Protein AF-A0AAU6QXZ0-F1 (afdb_monomer_lite)

Radius of gyration: 16.15 Å; chains: 1; bounding box: 48×29×42 Å

Structure (mmCIF, N/CA/C/O backbone):
data_AF-A0AAU6QXZ0-F1
#
_entry.id   AF-A0AAU6QXZ0-F1
#
loop_
_atom_site.group_PDB
_atom_site.id
_atom_site.type_symbol
_atom_site.label_atom_id
_atom_site.label_alt_id
_atom_site.label_comp_id
_atom_site.label_asym_id
_atom_site.label_entity_id
_atom_site.label_seq_id
_atom_site.pdbx_PDB_ins_code
_atom_site.Cartn_x
_atom_site.Cartn_y
_atom_site.Cartn_z
_atom_site.occupancy
_atom_site.B_iso_or_equiv
_atom_site.auth_seq_id
_atom_site.auth_comp_id
_atom_site.auth_asym_id
_atom_site.auth_atom_id
_atom_site.pdbx_PDB_model_num
ATOM 1 N N . MET A 1 1 ? 27.645 1.829 -26.897 1.00 49.38 1 MET A N 1
ATOM 2 C CA . MET A 1 1 ? 26.634 1.136 -26.072 1.00 49.38 1 MET A CA 1
ATOM 3 C C . MET A 1 1 ? 27.415 0.275 -25.108 1.00 49.38 1 MET A C 1
ATOM 5 O O . MET A 1 1 ? 28.251 -0.473 -25.586 1.00 49.38 1 MET A O 1
ATOM 9 N N . GLY A 1 2 ? 27.280 0.503 -23.803 1.00 69.00 2 GLY A N 1
ATOM 10 C CA . GLY A 1 2 ? 27.981 -0.305 -22.805 1.00 69.00 2 GLY A CA 1
ATOM 11 C C . GLY A 1 2 ? 27.263 -1.635 -22.645 1.00 69.00 2 GLY A C 1
ATOM 12 O O . GLY A 1 2 ? 26.038 -1.636 -22.521 1.00 69.00 2 GLY A O 1
ATOM 13 N N . ASP A 1 3 ? 28.014 -2.730 -22.690 1.00 79.00 3 ASP A N 1
ATOM 14 C CA . ASP A 1 3 ? 27.486 -4.060 -22.406 1.00 79.00 3 ASP A CA 1
ATOM 15 C C . ASP A 1 3 ? 26.894 -4.090 -20.989 1.00 79.00 3 ASP A C 1
ATOM 17 O O . ASP A 1 3 ? 27.431 -3.485 -20.055 1.00 79.00 3 ASP A O 1
ATOM 21 N N . LEU A 1 4 ? 25.749 -4.755 -20.834 1.00 79.81 4 LEU A N 1
ATOM 22 C CA . LEU A 1 4 ? 25.142 -4.974 -19.524 1.00 79.81 4 LEU A CA 1
ATOM 23 C C . LEU A 1 4 ? 26.047 -5.914 -18.715 1.00 79.81 4 LEU A C 1
ATOM 25 O O . LEU A 1 4 ? 26.535 -6.911 -19.234 1.00 79.81 4 LEU A O 1
ATOM 29 N N . LEU A 1 5 ? 26.256 -5.614 -17.430 1.00 88.81 5 LEU A N 1
ATOM 30 C CA . LEU A 1 5 ? 27.135 -6.388 -16.536 1.00 88.81 5 LEU A CA 1
ATOM 31 C C . LEU A 1 5 ? 26.542 -7.740 -16.087 1.00 88.81 5 LEU A C 1
ATOM 33 O O . LEU A 1 5 ? 27.083 -8.377 -15.185 1.00 88.81 5 LEU A O 1
ATOM 37 N N . PHE A 1 6 ? 25.406 -8.154 -16.647 1.00 86.38 6 PHE A N 1
ATOM 38 C CA . PHE A 1 6 ? 24.694 -9.368 -16.261 1.00 86.38 6 PHE A CA 1
ATOM 39 C C . PHE A 1 6 ? 24.026 -10.024 -17.473 1.00 86.38 6 PHE A C 1
ATOM 41 O O . PHE A 1 6 ? 23.474 -9.338 -18.333 1.00 86.38 6 PHE A O 1
ATOM 48 N N . ASP A 1 7 ? 24.017 -11.359 -17.488 1.00 89.62 7 ASP A N 1
ATOM 49 C CA . ASP A 1 7 ? 23.371 -12.164 -18.536 1.00 89.62 7 ASP A CA 1
ATOM 50 C C . ASP A 1 7 ? 21.886 -12.443 -18.240 1.00 89.62 7 ASP A C 1
ATOM 52 O O . ASP A 1 7 ? 21.093 -12.709 -19.145 1.00 89.62 7 ASP A O 1
ATOM 56 N N . HIS A 1 8 ? 21.486 -12.374 -16.963 1.00 89.56 8 HIS A N 1
ATOM 57 C CA . HIS A 1 8 ? 20.144 -12.732 -16.505 1.00 89.56 8 HIS A CA 1
ATOM 58 C C . HIS A 1 8 ? 19.629 -11.787 -15.417 1.00 89.56 8 HIS A C 1
ATOM 60 O O . HIS A 1 8 ? 20.358 -11.417 -14.498 1.00 89.56 8 HIS A O 1
ATOM 66 N N . VAL A 1 9 ? 18.336 -11.460 -15.489 1.00 87.50 9 VAL A N 1
ATOM 67 C CA . VAL A 1 9 ? 17.596 -10.748 -14.440 1.00 87.50 9 VAL A CA 1
ATOM 68 C C . VAL A 1 9 ? 16.477 -11.648 -13.955 1.00 87.50 9 VAL A C 1
ATOM 70 O O . VAL A 1 9 ? 15.640 -12.088 -14.742 1.00 87.50 9 VAL A O 1
ATOM 73 N N . VAL A 1 10 ? 16.449 -11.892 -12.650 1.00 87.69 10 VAL A N 1
ATOM 74 C CA . VAL A 1 10 ? 15.322 -12.543 -11.984 1.00 87.69 10 VAL A CA 1
ATOM 75 C C . VAL A 1 10 ? 14.532 -11.464 -11.260 1.00 87.69 10 VAL A C 1
ATOM 77 O O . VAL A 1 10 ? 15.053 -10.811 -10.358 1.00 87.69 10 VAL A O 1
ATOM 80 N N . VAL A 1 11 ? 13.277 -11.266 -11.662 1.00 82.31 11 VAL A N 1
ATOM 81 C CA . VAL A 1 11 ? 12.363 -10.337 -10.989 1.00 82.31 11 VAL A CA 1
ATOM 82 C C . VAL A 1 11 ? 11.553 -11.121 -9.963 1.00 82.31 11 VAL A C 1
ATOM 84 O O . VAL A 1 11 ? 10.667 -11.895 -10.324 1.00 82.31 11 VAL A O 1
ATOM 87 N N . LEU A 1 12 ? 11.869 -10.929 -8.682 1.00 70.31 12 LEU A N 1
ATOM 88 C CA . LEU A 1 12 ? 11.079 -11.477 -7.583 1.00 70.31 12 LEU A CA 1
ATOM 89 C C . LEU A 1 12 ? 9.937 -10.508 -7.256 1.00 70.31 12 LEU A C 1
ATOM 91 O O . LEU A 1 12 ? 10.161 -9.445 -6.682 1.00 70.31 12 LEU A O 1
ATOM 95 N N . MET A 1 13 ? 8.716 -10.880 -7.629 1.00 67.44 13 MET A N 1
ATOM 96 C CA . MET A 1 13 ? 7.511 -10.113 -7.309 1.00 67.44 13 MET A CA 1
ATOM 97 C C . MET A 1 13 ? 6.989 -10.554 -5.939 1.00 67.44 13 MET A C 1
ATOM 99 O O . MET A 1 13 ? 6.433 -11.643 -5.811 1.00 67.44 13 MET A O 1
ATOM 103 N N . LEU A 1 14 ? 7.206 -9.729 -4.913 1.00 58.72 14 LEU A N 1
ATOM 104 C CA . LEU A 1 14 ? 6.640 -9.944 -3.579 1.00 58.72 14 LEU A CA 1
ATOM 105 C C . LEU A 1 14 ? 5.155 -9.545 -3.546 1.00 58.72 14 LEU A C 1
ATOM 107 O O . LEU A 1 14 ? 4.706 -8.721 -4.344 1.00 58.72 14 LEU A O 1
ATOM 111 N N . GLU A 1 15 ? 4.395 -10.132 -2.620 1.00 63.75 15 GLU A N 1
ATOM 112 C CA . GLU A 1 15 ? 2.977 -9.808 -2.422 1.00 63.75 15 GLU A CA 1
ATOM 113 C C . GLU A 1 15 ? 2.770 -8.425 -1.787 1.00 63.75 15 GLU A C 1
ATOM 115 O O . GLU A 1 15 ? 3.685 -7.870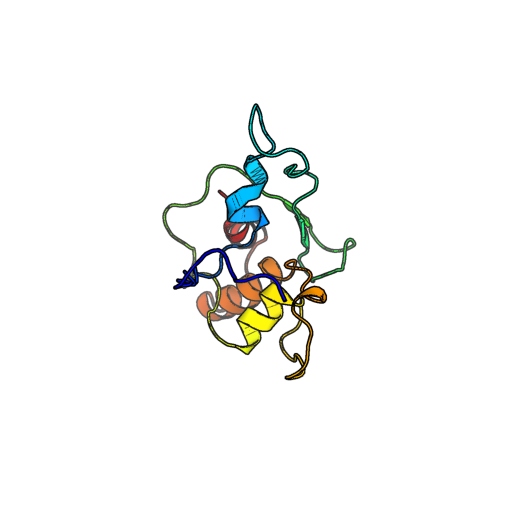 -1.181 1.00 63.75 15 GLU A O 1
ATOM 120 N N . ASN A 1 16 ? 1.542 -7.911 -1.935 1.00 67.81 16 ASN A N 1
ATOM 121 C CA . ASN A 1 16 ? 0.982 -6.581 -1.642 1.00 67.81 16 ASN A CA 1
ATOM 122 C C . ASN A 1 16 ? 1.316 -5.962 -0.265 1.00 67.81 16 ASN A C 1
ATOM 124 O O . ASN A 1 16 ? 0.435 -5.628 0.527 1.00 67.81 16 ASN A O 1
ATOM 128 N N . ARG A 1 17 ? 2.599 -5.768 0.017 1.00 74.38 17 ARG A N 1
ATOM 129 C CA . ARG A 1 17 ? 3.129 -5.025 1.158 1.00 74.38 17 ARG A CA 1
ATOM 130 C C . ARG A 1 17 ? 3.582 -3.667 0.636 1.00 74.38 17 ARG A C 1
ATOM 132 O O . ARG A 1 17 ? 4.279 -3.598 -0.378 1.00 74.38 17 ARG A O 1
ATOM 139 N N . SER A 1 18 ? 3.187 -2.591 1.310 1.00 72.44 18 SER A N 1
ATOM 140 C CA . SER A 1 18 ? 3.680 -1.264 0.947 1.00 72.44 18 SER A CA 1
ATOM 141 C C . SER A 1 18 ? 5.191 -1.178 1.161 1.00 72.44 18 SER A C 1
ATOM 143 O O . SER A 1 18 ? 5.763 -1.889 1.991 1.00 72.44 18 SER A O 1
ATOM 145 N N . PHE A 1 19 ? 5.854 -0.294 0.414 1.00 76.25 19 PHE A N 1
ATOM 146 C CA . PHE A 1 19 ? 7.268 0.000 0.652 1.00 76.25 19 PHE A CA 1
ATOM 147 C C . PHE A 1 19 ? 7.484 0.435 2.111 1.00 76.25 19 PHE A C 1
ATOM 149 O O . PHE A 1 19 ? 8.373 -0.064 2.796 1.00 76.25 19 PHE A O 1
ATOM 156 N N . ASP A 1 20 ? 6.589 1.291 2.598 1.00 67.12 20 ASP A N 1
ATOM 157 C CA . ASP A 1 20 ? 6.489 1.743 3.982 1.00 67.12 20 ASP A CA 1
ATOM 158 C C . ASP A 1 20 ? 6.410 0.574 4.975 1.00 67.12 20 ASP A C 1
ATOM 160 O O . ASP A 1 20 ? 7.126 0.548 5.972 1.00 67.12 20 ASP A O 1
ATOM 164 N N . HIS A 1 21 ? 5.597 -0.440 4.681 1.00 74.00 21 HIS A N 1
ATOM 165 C CA . HIS A 1 21 ? 5.490 -1.642 5.499 1.00 74.00 21 HIS A CA 1
ATOM 166 C C . HIS A 1 21 ? 6.806 -2.427 5.538 1.00 74.00 21 HIS A C 1
ATOM 168 O O . HIS A 1 21 ? 7.221 -2.892 6.594 1.00 74.00 21 HIS A O 1
ATOM 174 N N . LEU A 1 22 ? 7.470 -2.627 4.401 1.00 76.06 22 LEU A N 1
ATOM 175 C CA . LEU A 1 22 ? 8.693 -3.436 4.366 1.00 76.06 22 LEU A CA 1
ATOM 176 C C . LEU A 1 22 ? 9.890 -2.695 4.965 1.00 76.06 22 LEU A C 1
ATOM 178 O O . LEU A 1 22 ? 10.761 -3.309 5.582 1.00 76.06 22 LEU A O 1
ATOM 182 N N . PHE A 1 23 ? 9.941 -1.378 4.771 1.00 73.75 23 PHE A N 1
ATOM 183 C CA . PHE A 1 23 ? 11.168 -0.611 4.937 1.00 73.75 23 PHE A CA 1
ATOM 184 C C . PHE A 1 23 ? 11.022 0.666 5.771 1.00 73.75 23 PHE A C 1
ATOM 186 O O . PHE A 1 23 ? 12.022 1.330 6.030 1.00 73.75 23 PHE A O 1
ATOM 193 N N . GLY A 1 24 ? 9.838 1.000 6.285 1.00 67.56 24 GLY A N 1
ATOM 194 C CA . GLY A 1 24 ? 9.620 2.210 7.094 1.00 67.56 24 GLY A CA 1
ATOM 195 C C . GLY A 1 24 ? 10.388 2.240 8.421 1.00 67.56 24 GLY A C 1
ATOM 196 O O . GLY A 1 24 ? 10.529 3.298 9.032 1.00 67.56 24 GLY A O 1
ATOM 197 N N . TYR A 1 25 ? 10.950 1.105 8.854 1.00 70.25 25 TYR A N 1
ATOM 198 C CA . TYR A 1 25 ? 11.865 1.026 9.998 1.00 70.25 25 TYR A CA 1
ATOM 199 C C . TYR A 1 25 ? 13.353 1.020 9.637 1.00 70.25 25 TYR A C 1
ATOM 201 O O . TYR A 1 25 ? 14.172 1.111 10.555 1.00 70.25 25 TYR A O 1
ATOM 209 N N . LEU A 1 26 ? 13.724 0.948 8.353 1.00 69.50 26 LEU A N 1
ATOM 210 C CA . LEU A 1 26 ? 15.134 0.917 7.956 1.00 69.50 26 LEU A CA 1
ATOM 211 C C . LEU A 1 26 ? 15.874 2.195 8.340 1.00 69.50 26 LEU A C 1
ATOM 213 O O . LEU A 1 26 ? 17.040 2.092 8.668 1.00 69.50 26 LEU A O 1
ATOM 217 N N . GLY A 1 27 ? 15.255 3.374 8.402 1.00 63.34 27 GLY A N 1
ATOM 218 C CA . GLY A 1 27 ? 15.979 4.576 8.841 1.00 63.34 27 GLY A CA 1
ATOM 219 C C . GLY A 1 27 ? 16.138 4.732 10.358 1.00 63.34 27 GLY A C 1
ATOM 220 O O . GLY A 1 27 ? 16.560 5.798 10.804 1.00 63.34 27 GLY A O 1
ATOM 221 N N . LYS A 1 28 ? 15.811 3.722 11.183 1.00 64.50 28 LYS A N 1
ATOM 222 C CA . LYS A 1 28 ? 16.143 3.737 12.621 1.00 64.50 28 LYS A CA 1
ATOM 223 C C . LYS A 1 28 ? 17.504 3.078 12.874 1.00 64.50 28 LYS A C 1
ATOM 225 O O . LYS A 1 28 ? 17.714 1.929 12.501 1.00 64.50 28 LYS A O 1
ATOM 230 N N . GLY A 1 29 ? 18.393 3.761 13.598 1.00 70.00 29 GLY A N 1
ATOM 231 C CA . GLY A 1 29 ? 19.729 3.244 13.922 1.00 70.00 29 GLY A CA 1
ATOM 232 C C . GLY A 1 29 ? 20.700 3.381 12.746 1.00 70.00 29 GLY A C 1
ATOM 233 O O . GLY A 1 29 ? 20.810 4.465 12.185 1.00 70.00 29 GLY A O 1
ATOM 234 N N . GLU A 1 30 ? 21.397 2.300 12.383 1.00 62.84 30 GLU A N 1
ATOM 235 C CA . GLU A 1 30 ? 22.377 2.275 11.276 1.00 62.84 30 GLU A CA 1
ATOM 236 C C . GLU A 1 30 ? 21.779 1.965 9.892 1.00 62.84 30 GLU A C 1
ATOM 238 O O . GLU A 1 30 ? 22.521 1.737 8.939 1.00 62.84 30 GLU A O 1
ATOM 243 N N . GLY A 1 31 ? 20.455 1.880 9.751 1.00 63.66 31 GLY A N 1
ATOM 244 C CA . GLY A 1 31 ? 19.883 1.529 8.453 1.00 63.66 31 GLY A CA 1
ATOM 245 C C . GLY A 1 31 ? 19.779 2.713 7.476 1.00 63.66 31 GLY A C 1
ATOM 246 O O . GLY A 1 31 ? 20.417 3.753 7.636 1.00 63.66 31 GLY A O 1
ATOM 247 N N . VAL A 1 32 ? 19.031 2.526 6.386 1.00 59.28 32 VAL A N 1
ATOM 248 C CA . VAL A 1 32 ? 19.070 3.413 5.210 1.00 59.28 32 VAL A CA 1
ATOM 249 C C . VAL A 1 32 ? 18.474 4.791 5.525 1.00 59.28 32 VAL A C 1
ATOM 251 O O . VAL A 1 32 ? 17.284 4.923 5.815 1.00 59.28 32 VAL A O 1
ATOM 254 N N . GLY A 1 33 ? 19.305 5.834 5.437 1.00 57.06 33 GLY A N 1
ATOM 255 C CA . GLY A 1 33 ? 18.887 7.223 5.627 1.00 57.06 33 GLY A CA 1
ATOM 256 C C . GLY A 1 33 ? 17.823 7.669 4.615 1.00 57.06 33 GLY A C 1
ATOM 257 O O . GLY A 1 33 ? 17.837 7.253 3.460 1.00 57.06 33 GLY A O 1
ATOM 258 N N . GLY A 1 34 ? 16.901 8.530 5.053 1.00 59.94 34 GLY A N 1
ATOM 259 C CA . GLY A 1 34 ? 15.783 9.029 4.236 1.00 59.94 34 GLY A CA 1
ATOM 260 C C . GLY A 1 34 ? 14.466 8.264 4.411 1.00 59.94 34 GLY A C 1
ATOM 261 O O . GLY A 1 34 ? 13.438 8.727 3.931 1.00 59.94 34 GLY A O 1
ATOM 262 N N . LEU A 1 35 ? 14.473 7.146 5.144 1.00 61.59 35 LEU A N 1
ATOM 263 C CA . LEU A 1 35 ? 13.278 6.368 5.478 1.00 61.59 35 LEU A CA 1
ATOM 264 C C . LEU A 1 35 ? 12.903 6.570 6.946 1.00 61.59 35 LEU A C 1
ATOM 266 O O . LEU A 1 35 ? 13.364 5.831 7.810 1.00 61.59 35 LEU A O 1
ATOM 270 N N . SER A 1 36 ? 12.092 7.580 7.253 1.00 64.19 36 SER A N 1
ATOM 271 C CA . SER A 1 36 ? 11.585 7.764 8.616 1.00 64.19 36 SER A CA 1
ATOM 272 C C . SER A 1 36 ? 10.126 7.295 8.732 1.00 64.19 36 SER A C 1
ATOM 274 O O . SER A 1 36 ? 9.357 7.440 7.777 1.00 64.19 36 SER A O 1
ATOM 276 N N . PRO A 1 37 ? 9.696 6.750 9.886 1.00 61.97 37 PRO A N 1
ATOM 277 C CA . PRO A 1 37 ? 8.286 6.440 10.134 1.00 61.97 37 PRO A CA 1
ATOM 278 C C . PRO A 1 37 ? 7.370 7.661 9.986 1.00 61.97 37 PRO A C 1
ATOM 280 O O . PRO A 1 37 ? 6.191 7.521 9.680 1.00 61.97 37 PRO A O 1
ATOM 283 N N . GLU A 1 38 ? 7.908 8.866 10.202 1.00 63.91 38 GLU A N 1
ATOM 284 C CA . GLU A 1 38 ? 7.170 10.116 10.009 1.00 63.91 38 GLU A CA 1
ATOM 285 C C . GLU A 1 38 ? 7.039 10.496 8.521 1.00 63.91 38 GLU A C 1
ATOM 287 O O . GLU A 1 38 ? 6.085 11.174 8.148 1.00 63.91 38 GLU A O 1
ATOM 292 N N . ALA A 1 39 ? 7.967 10.046 7.670 1.00 65.62 39 ALA A N 1
ATOM 293 C CA . ALA A 1 39 ? 7.955 10.263 6.221 1.00 65.62 39 ALA A CA 1
ATOM 294 C C . ALA A 1 39 ? 7.196 9.171 5.439 1.00 65.62 39 ALA A C 1
ATOM 296 O O . ALA A 1 39 ? 6.896 9.363 4.264 1.00 65.62 39 ALA A O 1
ATOM 297 N N . THR A 1 40 ? 6.874 8.044 6.080 1.00 75.69 40 THR A N 1
ATOM 298 C CA . THR A 1 40 ? 6.197 6.882 5.478 1.00 75.69 40 THR A CA 1
ATOM 299 C C . THR A 1 40 ? 4.739 6.841 5.937 1.00 75.69 40 THR A C 1
ATOM 301 O O . THR A 1 40 ? 4.423 6.517 7.085 1.00 75.69 40 THR A O 1
ATOM 304 N N . THR A 1 41 ? 3.835 7.285 5.063 1.00 87.75 41 THR A N 1
ATOM 305 C CA . THR A 1 41 ? 2.419 7.495 5.393 1.00 87.75 41 THR A CA 1
ATOM 306 C C . THR A 1 41 ? 1.531 7.093 4.231 1.00 87.75 41 THR A C 1
ATOM 308 O O . THR A 1 41 ? 1.720 7.547 3.107 1.00 87.75 41 THR A O 1
ATOM 311 N N . ASN A 1 42 ? 0.489 6.322 4.530 1.00 92.25 42 ASN A N 1
ATO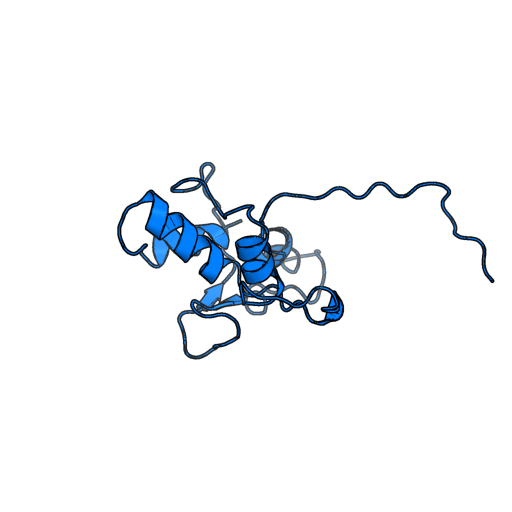M 312 C CA . ASN A 1 42 ? -0.654 6.143 3.642 1.00 92.25 42 ASN A CA 1
ATOM 313 C C . ASN A 1 42 ? -1.872 6.835 4.266 1.00 92.25 42 ASN A C 1
ATOM 315 O O . ASN A 1 42 ? -2.156 6.661 5.450 1.00 92.25 42 ASN A O 1
ATOM 319 N N . TYR A 1 43 ? -2.599 7.626 3.485 1.00 94.69 43 TYR A N 1
ATOM 320 C CA . TYR A 1 43 ? -3.820 8.284 3.950 1.00 94.69 43 TYR A CA 1
ATOM 321 C C . TYR A 1 43 ? -5.048 7.408 3.675 1.00 94.69 43 TYR A C 1
ATOM 323 O O . TYR A 1 43 ? -5.045 6.589 2.756 1.00 94.69 43 TYR A O 1
ATOM 331 N N . LEU A 1 44 ? -6.129 7.598 4.440 1.00 95.50 44 LEU A N 1
ATOM 332 C CA . LEU A 1 44 ? -7.396 6.884 4.229 1.00 95.50 44 LEU A CA 1
ATOM 333 C C . LEU A 1 44 ? -7.910 7.044 2.792 1.00 95.50 44 LEU A C 1
ATOM 335 O O . LEU A 1 44 ? -8.498 6.119 2.232 1.00 95.50 44 LEU A O 1
ATOM 339 N N . GLN A 1 45 ? -7.711 8.230 2.214 1.00 95.31 45 GLN A N 1
ATOM 340 C CA . GLN A 1 45 ? -7.876 8.477 0.787 1.00 95.31 45 GLN A CA 1
ATOM 341 C C . GLN A 1 45 ? -6.507 8.821 0.182 1.00 95.31 45 GLN A C 1
ATOM 343 O O . GLN A 1 45 ? -5.875 9.762 0.675 1.00 95.31 45 GLN A O 1
ATOM 348 N N . PRO A 1 46 ? -6.067 8.130 -0.887 1.00 93.94 46 PRO A N 1
ATOM 349 C CA . PRO A 1 46 ? -4.744 8.345 -1.473 1.00 93.94 46 PRO A CA 1
ATOM 350 C C . PRO A 1 46 ? -4.547 9.813 -1.874 1.00 93.94 46 PRO A C 1
ATOM 352 O O . PRO A 1 46 ? -5.477 10.465 -2.362 1.00 93.94 46 PRO A O 1
ATOM 355 N N . GLY A 1 47 ? -3.365 10.361 -1.604 1.00 91.06 47 GLY A N 1
ATOM 356 C CA . GLY A 1 47 ? -2.987 11.747 -1.877 1.00 91.06 47 GLY A CA 1
ATOM 357 C C . GLY A 1 47 ? -3.698 12.816 -1.039 1.00 91.06 47 GLY A C 1
ATOM 358 O O . GLY A 1 47 ? -3.422 14.005 -1.214 1.00 91.06 47 GLY A O 1
ATOM 359 N N . LYS A 1 48 ? -4.620 12.453 -0.134 1.00 94.88 48 LYS A N 1
ATOM 360 C CA . LYS A 1 48 ? -5.410 13.422 0.644 1.00 94.88 48 LYS A CA 1
ATOM 361 C C . LYS A 1 48 ? -4.970 13.483 2.098 1.00 94.88 48 LYS A C 1
ATOM 363 O O . LYS A 1 48 ? -5.557 12.841 2.972 1.00 94.88 48 LYS A O 1
ATOM 368 N N . ALA A 1 49 ? -4.021 14.382 2.355 1.00 92.94 49 ALA A N 1
ATOM 369 C CA . ALA A 1 49 ? -3.474 14.640 3.686 1.00 92.94 49 ALA A CA 1
ATOM 370 C C . ALA A 1 49 ? -4.489 15.149 4.727 1.00 92.94 49 ALA A C 1
ATOM 372 O O . ALA A 1 49 ? -4.203 15.166 5.919 1.00 92.94 49 ALA A O 1
ATOM 373 N N . THR A 1 50 ? -5.683 15.562 4.294 1.00 96.25 50 THR A N 1
ATOM 374 C CA . THR A 1 50 ? -6.793 15.945 5.179 1.00 96.25 50 THR A CA 1
ATOM 375 C C . THR A 1 50 ? -7.557 14.750 5.754 1.00 96.25 50 THR A C 1
ATOM 377 O O . THR A 1 50 ? -8.429 14.944 6.599 1.00 96.25 50 THR A O 1
ATOM 380 N N . THR A 1 51 ? -7.277 13.529 5.291 1.00 96.12 51 THR A N 1
ATOM 381 C CA . THR A 1 51 ? -7.890 12.294 5.802 1.00 96.12 51 THR A CA 1
ATOM 382 C C . THR A 1 51 ? -6.973 11.589 6.801 1.00 96.12 51 THR A C 1
ATOM 384 O O . THR A 1 51 ? -5.803 11.947 6.918 1.00 96.12 51 THR A O 1
ATOM 387 N N . THR A 1 52 ? -7.496 10.603 7.541 1.00 96.19 52 THR A N 1
ATOM 388 C CA . THR A 1 52 ? -6.726 9.866 8.556 1.00 96.19 52 THR A CA 1
ATOM 389 C C . THR A 1 52 ? -5.406 9.351 7.980 1.00 96.19 52 THR A C 1
ATOM 391 O O . THR A 1 52 ? -5.393 8.699 6.936 1.00 96.19 52 THR A O 1
ATOM 394 N N . ALA A 1 53 ? -4.303 9.654 8.665 1.00 93.88 53 ALA A N 1
ATOM 395 C CA . ALA A 1 53 ? -2.965 9.199 8.316 1.00 93.88 53 ALA A CA 1
ATOM 396 C C . ALA A 1 53 ? -2.648 7.870 9.013 1.00 93.88 53 ALA A C 1
ATOM 398 O O . ALA A 1 53 ? -2.807 7.745 10.229 1.00 93.88 53 ALA A O 1
ATOM 399 N N . PHE A 1 54 ? -2.150 6.901 8.250 1.00 92.75 54 PHE A N 1
ATOM 400 C CA . PHE A 1 54 ? -1.667 5.620 8.749 1.00 92.75 54 PHE A CA 1
ATOM 401 C C . PHE A 1 54 ? -0.156 5.567 8.567 1.00 92.75 54 PHE A C 1
ATOM 403 O O . PHE A 1 54 ? 0.361 5.413 7.458 1.00 92.75 54 PHE A O 1
ATOM 410 N N . HIS A 1 55 ? 0.539 5.727 9.686 1.00 89.56 55 HIS A N 1
ATOM 411 C CA . HIS A 1 55 ? 1.991 5.647 9.753 1.00 89.56 55 HIS A CA 1
ATOM 412 C C . HIS A 1 55 ? 2.446 4.219 10.003 1.00 89.56 55 HIS A C 1
ATOM 414 O O . HIS A 1 55 ? 1.716 3.400 10.570 1.00 89.56 55 HIS A O 1
ATOM 420 N N . VAL A 1 56 ? 3.699 3.966 9.658 1.00 85.31 56 VAL A N 1
ATOM 421 C CA . VAL A 1 56 ? 4.355 2.691 9.908 1.00 85.31 56 VAL A CA 1
ATOM 422 C C . VAL A 1 56 ? 4.558 2.454 11.411 1.00 85.31 56 VAL A C 1
ATOM 424 O O . VAL A 1 56 ? 5.115 3.294 12.125 1.00 85.31 56 VAL A O 1
ATOM 427 N N . ARG A 1 57 ? 4.132 1.295 11.929 1.00 82.62 57 ARG A N 1
ATOM 428 C CA . ARG A 1 57 ? 4.233 0.938 13.363 1.00 82.62 57 ARG A CA 1
ATOM 429 C C . ARG A 1 57 ? 4.835 -0.450 13.558 1.00 82.62 57 ARG A C 1
ATOM 431 O O . ARG A 1 57 ? 4.663 -1.313 12.715 1.00 82.62 57 ARG A O 1
ATOM 438 N N . LYS A 1 58 ? 5.551 -0.665 14.667 1.00 81.69 58 LYS A N 1
ATOM 439 C CA . LYS A 1 58 ? 6.012 -2.010 15.050 1.00 81.69 58 LYS A CA 1
ATOM 440 C C . LYS A 1 58 ? 4.842 -2.833 15.576 1.00 81.69 58 LYS A C 1
ATOM 442 O O . LYS A 1 58 ? 3.955 -2.272 16.219 1.00 81.69 58 LYS A O 1
ATOM 447 N N . GLY A 1 59 ? 4.935 -4.147 15.420 1.00 77.12 59 GLY A N 1
ATOM 448 C CA . GLY A 1 59 ? 3.965 -5.097 15.956 1.00 77.12 59 GLY A CA 1
ATOM 449 C C . GLY A 1 59 ? 2.973 -5.556 14.898 1.00 77.12 59 GLY A C 1
ATOM 450 O O . GLY A 1 59 ? 1.778 -5.601 15.172 1.00 77.12 59 GLY A O 1
ATOM 451 N N . GLY A 1 60 ? 3.462 -5.851 13.691 1.00 76.06 60 GLY A N 1
ATOM 452 C CA . GLY A 1 60 ? 2.692 -6.549 12.667 1.00 76.06 60 GLY A CA 1
ATOM 453 C C . GLY A 1 60 ? 2.090 -7.839 13.215 1.00 76.06 60 GLY A C 1
ATOM 454 O O . GLY A 1 60 ? 2.762 -8.624 13.888 1.00 76.06 60 GLY A O 1
ATOM 455 N N . ASP A 1 61 ? 0.807 -8.054 12.939 1.00 77.06 61 ASP A N 1
ATOM 456 C CA . ASP A 1 61 ? 0.143 -9.290 13.326 1.00 77.06 61 ASP A CA 1
ATOM 457 C C . ASP A 1 61 ? 0.664 -10.460 12.488 1.00 77.06 61 ASP A C 1
ATOM 459 O O . ASP A 1 61 ? 0.928 -10.333 11.289 1.00 77.06 61 ASP A O 1
ATOM 463 N N . PHE A 1 62 ? 0.757 -11.638 13.109 1.00 74.00 62 PHE A N 1
ATOM 464 C CA . PHE A 1 62 ? 1.156 -12.862 12.410 1.00 74.00 62 PHE A CA 1
ATOM 465 C C . PHE A 1 62 ? 0.124 -13.293 11.353 1.00 74.00 62 PHE A C 1
ATOM 467 O O . PHE A 1 62 ? 0.458 -13.967 10.381 1.00 74.00 62 PHE A O 1
ATOM 474 N N . THR A 1 63 ? -1.135 -12.894 11.538 1.00 78.19 63 THR A N 1
ATOM 475 C CA . THR A 1 63 ? -2.251 -13.184 10.636 1.00 78.19 63 THR A CA 1
ATOM 476 C C . THR A 1 63 ? -2.939 -11.893 10.221 1.00 78.19 63 THR A C 1
ATOM 478 O O . THR A 1 63 ? -3.266 -11.072 11.079 1.00 78.19 63 THR A O 1
ATOM 481 N N . ALA A 1 64 ? -3.227 -11.740 8.929 1.00 76.25 64 ALA A N 1
ATOM 482 C CA . ALA A 1 64 ? -4.065 -10.646 8.453 1.00 76.25 64 ALA A CA 1
ATOM 483 C C . ALA A 1 64 ? -5.520 -10.836 8.918 1.00 76.25 64 ALA A C 1
ATOM 485 O O . ALA A 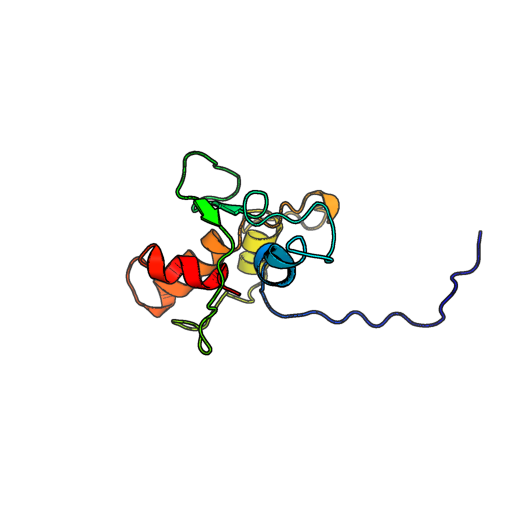1 64 ? -6.029 -11.958 8.954 1.00 76.25 64 ALA A O 1
ATOM 486 N N . VAL A 1 65 ? -6.198 -9.740 9.260 1.00 82.81 65 VAL A N 1
ATOM 487 C CA . VAL A 1 65 ? -7.658 -9.723 9.381 1.00 82.81 65 VAL A CA 1
ATOM 488 C C . VAL A 1 65 ? -8.245 -9.795 7.968 1.00 82.81 65 VAL A C 1
ATOM 490 O O . VAL A 1 65 ? -7.795 -9.092 7.062 1.00 82.81 65 VAL A O 1
ATOM 493 N N . GLY A 1 66 ? -9.255 -10.647 7.773 1.00 84.69 66 GLY A N 1
ATOM 494 C CA . GLY A 1 66 ? -9.816 -10.917 6.445 1.00 84.69 66 GLY A CA 1
ATOM 495 C C . GLY A 1 66 ? -8.856 -11.718 5.559 1.00 84.69 66 GLY A C 1
ATOM 496 O O . GLY A 1 66 ? -8.042 -12.495 6.055 1.00 84.69 66 GLY A O 1
ATOM 497 N N . GLY A 1 67 ? -8.962 -11.546 4.241 1.00 81.06 67 GLY A N 1
ATOM 498 C CA . GLY A 1 67 ? -8.089 -12.182 3.249 1.00 81.06 67 GLY A CA 1
ATOM 499 C C . GLY A 1 67 ? -6.762 -11.457 3.000 1.00 81.06 67 GLY A C 1
ATOM 500 O O . GLY A 1 67 ? -5.988 -11.903 2.159 1.00 81.06 67 GLY A O 1
ATOM 501 N N . GLY A 1 68 ? -6.492 -10.353 3.706 1.00 78.00 68 GLY A N 1
ATOM 502 C CA . GLY A 1 68 ? -5.371 -9.458 3.408 1.00 78.00 68 GLY A CA 1
ATOM 503 C C . GLY A 1 68 ? -5.658 -8.498 2.240 1.00 78.00 68 GLY A C 1
ATOM 504 O O . GLY A 1 68 ? -6.802 -8.374 1.799 1.00 78.00 68 GLY A O 1
ATOM 505 N N . PRO A 1 69 ? -4.648 -7.751 1.757 1.00 75.94 69 PRO A N 1
ATOM 506 C CA . PRO A 1 69 ? -4.812 -6.844 0.620 1.00 75.94 69 PRO A CA 1
ATOM 507 C C . PRO A 1 69 ? -5.149 -7.598 -0.673 1.00 75.94 69 PRO A C 1
ATOM 509 O O . PRO A 1 69 ? -4.585 -8.651 -0.949 1.00 75.94 69 PRO A O 1
ATOM 512 N N . SER A 1 70 ? -6.036 -7.045 -1.504 1.00 85.06 70 SER A N 1
ATOM 513 C CA . SER A 1 70 ? -6.411 -7.678 -2.775 1.00 85.06 70 SER A CA 1
ATOM 514 C C . SER A 1 70 ? -5.260 -7.727 -3.788 1.00 85.06 70 SER A C 1
ATOM 516 O O . SER A 1 70 ? -4.441 -6.814 -3.879 1.00 85.06 70 SER A O 1
ATOM 518 N N . HIS A 1 71 ? -5.287 -8.770 -4.623 1.00 85.56 71 HIS A N 1
ATOM 519 C CA . HIS A 1 71 ? -4.310 -9.050 -5.682 1.00 85.56 71 HIS A CA 1
ATOM 520 C C . HIS A 1 71 ? -4.856 -8.819 -7.104 1.00 85.56 71 HIS A C 1
ATOM 522 O O . HIS A 1 71 ? -4.218 -9.175 -8.095 1.00 85.56 71 HIS A O 1
ATOM 528 N N . SER A 1 72 ? -6.072 -8.276 -7.240 1.00 90.25 72 SER A N 1
ATOM 529 C CA . SER A 1 72 ? -6.640 -7.989 -8.565 1.00 90.25 72 SER A CA 1
ATOM 530 C C . SER A 1 72 ? -5.925 -6.810 -9.229 1.00 90.25 72 SER A C 1
ATOM 532 O O . SER A 1 72 ? -5.510 -5.883 -8.541 1.00 90.25 72 SER A O 1
ATOM 534 N N . LEU A 1 73 ? -5.866 -6.771 -10.567 1.00 90.06 73 LEU A N 1
ATOM 535 C CA . LEU A 1 73 ? -5.234 -5.663 -11.303 1.00 90.06 73 LEU A CA 1
ATOM 536 C C . LEU A 1 73 ? -5.746 -4.283 -10.854 1.00 90.06 73 LEU A C 1
ATOM 538 O O . LEU A 1 73 ? -4.957 -3.371 -10.643 1.00 90.06 73 LEU A O 1
ATOM 542 N N . LYS A 1 74 ? -7.063 -4.136 -10.662 1.00 92.75 74 LYS A N 1
ATOM 543 C CA . LYS A 1 74 ? -7.671 -2.874 -10.212 1.00 92.75 74 LYS A CA 1
ATOM 544 C C . LYS A 1 74 ? -7.201 -2.466 -8.817 1.00 92.75 74 LYS A C 1
ATOM 546 O O . LYS A 1 74 ? -6.987 -1.288 -8.571 1.00 92.75 74 LYS A O 1
ATOM 551 N N . GLN A 1 75 ? -7.052 -3.425 -7.912 1.00 91.62 75 GLN A N 1
ATOM 552 C CA . GLN A 1 75 ? -6.627 -3.159 -6.540 1.00 91.62 75 GLN A CA 1
ATOM 553 C C . GLN A 1 75 ? -5.116 -2.935 -6.451 1.00 91.62 75 GLN A C 1
ATOM 555 O O . GLN A 1 75 ? -4.676 -2.028 -5.757 1.00 91.62 75 GLN A O 1
ATOM 560 N N . THR A 1 76 ? -4.323 -3.651 -7.247 1.00 90.94 76 THR A N 1
ATOM 561 C CA . THR A 1 76 ? -2.895 -3.358 -7.414 1.00 90.94 76 THR A CA 1
ATOM 562 C C . THR A 1 76 ? -2.683 -1.959 -7.999 1.00 90.94 76 THR A C 1
ATOM 564 O O . THR A 1 76 ? -1.838 -1.214 -7.513 1.00 90.94 76 THR A O 1
ATOM 567 N N . ASN A 1 77 ? -3.490 -1.545 -8.980 1.00 93.50 77 ASN A N 1
ATOM 568 C CA . ASN A 1 77 ? -3.473 -0.172 -9.486 1.00 93.50 77 ASN A CA 1
ATOM 569 C C . ASN A 1 77 ? -3.802 0.846 -8.388 1.00 93.50 77 ASN A C 1
ATOM 571 O O . ASN A 1 77 ? -3.141 1.877 -8.298 1.00 93.50 77 ASN A O 1
ATOM 575 N N . GLU A 1 78 ? -4.786 0.550 -7.535 1.00 93.94 78 GLU A N 1
ATOM 576 C CA . GLU A 1 78 ? -5.133 1.414 -6.408 1.00 93.94 78 GLU A CA 1
ATOM 577 C C . GLU A 1 78 ? -3.964 1.561 -5.434 1.00 93.94 78 GLU A C 1
ATOM 579 O O . GLU A 1 78 ? -3.649 2.680 -5.056 1.00 93.94 78 GLU A O 1
ATOM 584 N N . GLN A 1 79 ? -3.254 0.478 -5.116 1.00 92.69 79 GLN A N 1
ATOM 585 C CA . GLN A 1 79 ? -2.072 0.516 -4.248 1.00 92.69 79 GLN A CA 1
ATOM 586 C C . GLN A 1 79 ? -0.931 1.356 -4.837 1.00 92.69 79 GLN A C 1
ATOM 588 O O . GLN A 1 79 ? -0.324 2.157 -4.127 1.00 92.69 79 GLN A O 1
ATOM 593 N N . LEU A 1 80 ? -0.652 1.186 -6.134 1.00 91.94 80 LEU A N 1
ATOM 594 C CA . LEU A 1 80 ? 0.475 1.834 -6.807 1.00 91.94 80 LEU A CA 1
ATOM 595 C C . LEU A 1 80 ? 0.200 3.298 -7.175 1.00 91.94 80 LEU A C 1
ATOM 597 O O . LEU A 1 80 ? 1.091 4.131 -7.047 1.00 91.94 80 LEU A O 1
ATOM 601 N N . PHE A 1 81 ? -1.009 3.609 -7.644 1.00 93.94 81 PHE A N 1
ATOM 602 C CA . PHE A 1 81 ? -1.356 4.895 -8.266 1.00 93.94 81 PHE A CA 1
ATOM 603 C C . PHE A 1 81 ? -2.491 5.643 -7.551 1.00 93.94 81 PHE A C 1
ATOM 605 O O . PHE A 1 81 ? -2.971 6.659 -8.059 1.00 93.94 81 PHE A O 1
ATOM 612 N N . GLY A 1 82 ? -3.001 5.112 -6.437 1.00 93.62 82 GLY A N 1
ATOM 613 C CA . GLY A 1 82 ? -4.112 5.705 -5.690 1.00 93.62 82 GLY A CA 1
ATOM 614 C C . GLY A 1 82 ? -5.473 5.632 -6.397 1.00 93.62 82 GLY A C 1
ATOM 615 O O . GLY A 1 82 ? -6.422 6.290 -5.971 1.00 93.62 82 GLY A O 1
ATOM 616 N N . LYS A 1 83 ? -5.589 4.875 -7.499 1.00 94.31 83 LYS A N 1
ATOM 617 C CA . LYS A 1 83 ? -6.827 4.719 -8.284 1.00 94.31 83 LYS A CA 1
ATOM 618 C C . LYS A 1 83 ? -6.889 3.378 -9.010 1.00 94.31 83 LYS A C 1
ATOM 620 O O . LYS A 1 83 ? -5.873 2.850 -9.443 1.00 94.31 83 LYS A O 1
ATOM 625 N N . THR A 1 84 ? -8.097 2.854 -9.203 1.00 94.19 84 THR A N 1
ATOM 626 C CA . THR A 1 84 ? -8.307 1.534 -9.824 1.00 94.19 84 THR A CA 1
ATOM 627 C C . THR A 1 84 ? -8.203 1.538 -11.352 1.00 94.19 84 THR A C 1
ATOM 629 O O . THR A 1 84 ? -7.788 0.538 -11.945 1.00 94.19 84 THR A O 1
ATOM 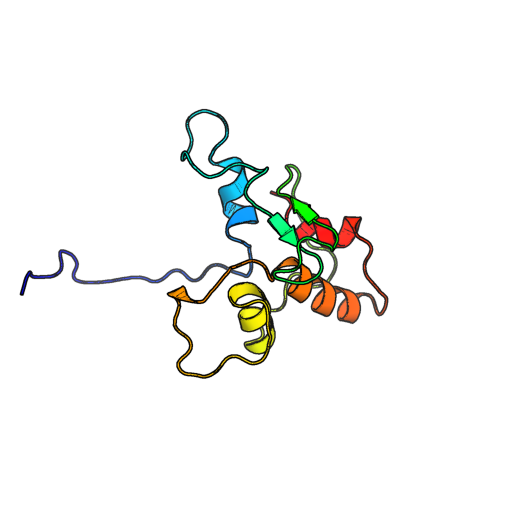632 N N . ASP A 1 85 ? -8.568 2.654 -11.989 1.00 95.06 85 ASP A N 1
ATOM 633 C CA . ASP A 1 85 ? -8.509 2.840 -13.440 1.00 95.06 85 ASP A CA 1
ATOM 634 C C . ASP A 1 85 ? -7.237 3.604 -13.834 1.00 95.06 85 ASP A C 1
ATOM 636 O O . ASP A 1 85 ? -7.071 4.799 -13.559 1.00 95.06 85 ASP A O 1
ATOM 640 N N . VAL A 1 86 ? -6.303 2.874 -14.436 1.00 94.44 86 VAL A N 1
ATOM 641 C CA . VAL A 1 86 ? -4.982 3.355 -14.836 1.00 94.44 86 VAL A CA 1
ATOM 642 C C . VAL A 1 86 ? -4.790 2.979 -16.299 1.00 94.44 86 VAL A C 1
ATOM 644 O O . VAL A 1 86 ? -4.947 1.820 -16.679 1.00 94.44 86 VAL A O 1
ATOM 647 N N . GLY A 1 87 ? -4.465 3.970 -17.131 1.00 94.50 87 GLY A N 1
ATOM 648 C CA . GLY A 1 87 ? -4.244 3.747 -18.555 1.00 94.50 87 GLY A CA 1
ATOM 649 C C . GLY A 1 87 ? -3.065 2.806 -18.802 1.00 94.50 87 GLY A C 1
ATOM 650 O O . GLY A 1 87 ? -2.065 2.854 -18.093 1.00 94.50 87 GLY A O 1
ATOM 651 N N . VAL A 1 88 ? -3.149 2.000 -19.861 1.00 89.38 88 VAL A N 1
ATOM 652 C CA . VAL A 1 88 ? -2.144 0.973 -20.212 1.00 89.38 88 VAL A CA 1
ATOM 653 C C . VAL A 1 88 ? -0.716 1.506 -20.409 1.00 89.38 88 VAL A C 1
ATOM 655 O O . VAL A 1 88 ? 0.234 0.738 -20.340 1.00 89.38 88 VAL A O 1
ATOM 658 N N . ASN A 1 89 ? -0.567 2.815 -20.634 1.00 91.69 89 ASN A N 1
ATOM 659 C CA . ASN A 1 89 ? 0.715 3.490 -20.852 1.00 91.69 89 ASN A CA 1
ATOM 660 C C . ASN A 1 89 ? 1.149 4.358 -19.656 1.00 91.69 89 ASN A C 1
ATOM 662 O O . ASN A 1 89 ? 2.002 5.233 -19.820 1.00 91.69 89 ASN A O 1
ATOM 666 N N . ALA A 1 90 ? 0.535 4.181 -18.481 1.00 92.50 90 ALA A N 1
ATOM 667 C CA . ALA A 1 90 ? 0.961 4.876 -17.271 1.00 92.50 90 ALA A CA 1
ATOM 668 C C . ALA A 1 90 ? 2.430 4.556 -16.976 1.00 92.50 90 ALA A C 1
ATOM 670 O O . ALA A 1 90 ? 2.860 3.402 -17.061 1.00 92.50 90 ALA A O 1
ATOM 671 N N . LYS A 1 91 ? 3.220 5.583 -16.657 1.00 93.00 91 LYS A N 1
ATOM 672 C CA . LYS A 1 91 ? 4.638 5.381 -16.374 1.00 93.00 91 LYS A CA 1
ATOM 673 C C . LYS A 1 91 ? 4.769 4.855 -14.956 1.00 93.00 91 LYS A C 1
ATOM 675 O O . LYS A 1 91 ? 4.108 5.346 -14.049 1.00 93.00 91 LYS A O 1
ATOM 680 N N . ALA A 1 92 ? 5.697 3.926 -14.740 1.00 86.75 92 ALA A N 1
ATOM 681 C CA . ALA A 1 92 ? 6.018 3.463 -13.389 1.00 86.75 92 ALA A CA 1
ATOM 682 C C . ALA A 1 92 ? 6.444 4.619 -12.460 1.00 86.75 92 ALA A C 1
ATOM 684 O O . ALA A 1 92 ? 6.160 4.581 -11.271 1.00 86.75 92 ALA A O 1
ATOM 685 N N . ALA A 1 93 ? 7.062 5.670 -13.011 1.00 90.50 93 ALA A N 1
ATOM 686 C CA . ALA A 1 93 ? 7.440 6.877 -12.272 1.00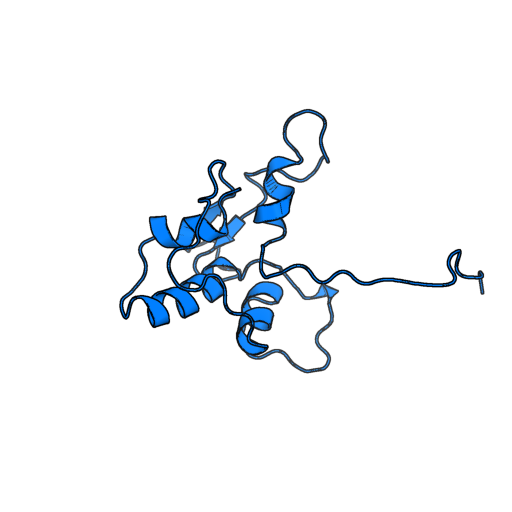 90.50 93 ALA A CA 1
ATOM 687 C C . ALA A 1 93 ? 6.245 7.699 -11.750 1.00 90.50 93 ALA A C 1
ATOM 689 O O . ALA A 1 93 ? 6.438 8.555 -10.893 1.00 90.50 93 ALA A O 1
ATOM 690 N N . ASP A 1 94 ? 5.033 7.449 -12.253 1.00 90.75 94 ASP A N 1
ATOM 691 C CA . ASP A 1 94 ? 3.812 8.113 -11.790 1.00 90.75 94 ASP A CA 1
ATOM 692 C C . ASP A 1 94 ? 3.188 7.385 -10.578 1.00 90.75 94 ASP A C 1
ATOM 694 O O . ASP A 1 94 ? 2.180 7.844 -10.041 1.00 90.75 94 ASP A O 1
ATOM 698 N N . ALA A 1 95 ? 3.743 6.236 -10.163 1.00 91.44 95 ALA A N 1
ATOM 699 C CA . ALA A 1 95 ? 3.268 5.479 -9.009 1.00 91.44 95 ALA A CA 1
ATOM 700 C C . ALA A 1 95 ? 3.681 6.170 -7.700 1.00 91.44 95 ALA A C 1
ATOM 702 O O . ALA A 1 95 ? 4.866 6.318 -7.405 1.00 91.44 95 ALA A O 1
ATOM 703 N N . THR A 1 96 ? 2.691 6.575 -6.909 1.00 89.44 96 THR A N 1
ATOM 704 C CA . THR A 1 96 ? 2.857 7.260 -5.619 1.00 89.44 96 THR A CA 1
ATOM 705 C C . THR A 1 96 ? 3.002 6.300 -4.442 1.00 89.44 96 THR A C 1
ATOM 707 O O . THR A 1 96 ? 3.512 6.706 -3.403 1.00 89.44 96 THR A O 1
ATOM 710 N N . LEU A 1 97 ? 2.591 5.034 -4.605 1.00 89.00 97 LEU A N 1
ATOM 711 C CA . LEU A 1 97 ? 2.674 3.976 -3.586 1.00 89.00 97 LEU A CA 1
ATOM 712 C C . LEU A 1 97 ? 1.906 4.284 -2.280 1.00 89.00 97 LEU A C 1
ATOM 714 O O . LEU A 1 97 ? 2.236 3.746 -1.223 1.00 89.00 97 LEU A O 1
ATOM 718 N N . ASP A 1 98 ? 0.870 5.123 -2.342 1.00 90.50 98 ASP A N 1
ATOM 719 C CA . ASP A 1 98 ? 0.133 5.635 -1.176 1.00 90.50 98 ASP A CA 1
ATOM 720 C C . ASP A 1 98 ? -1.326 5.147 -1.086 1.00 90.50 98 ASP A C 1
ATOM 722 O O . ASP A 1 98 ? -2.124 5.684 -0.312 1.00 90.50 98 ASP A O 1
ATOM 726 N N . GLY A 1 99 ? -1.690 4.125 -1.871 1.00 92.88 99 GLY A N 1
ATOM 727 C CA . GLY A 1 99 ? -3.050 3.584 -1.913 1.00 92.88 99 GLY A CA 1
ATOM 728 C C . GLY A 1 99 ? -3.271 2.256 -1.192 1.00 92.88 99 GLY A C 1
ATOM 729 O O . GLY A 1 99 ? -4.326 1.638 -1.354 1.00 92.88 99 GLY A O 1
ATOM 730 N N . PHE A 1 100 ? -2.315 1.796 -0.384 1.00 93.12 100 PHE A N 1
ATOM 731 C CA . PHE A 1 100 ? -2.404 0.500 0.295 1.00 93.12 100 PHE A CA 1
ATOM 732 C C . PHE A 1 100 ? -3.526 0.451 1.330 1.00 93.12 100 PHE A C 1
ATOM 734 O O . PHE A 1 100 ? -4.263 -0.532 1.390 1.00 93.12 100 PHE A O 1
ATOM 741 N N . VAL A 1 101 ? -3.726 1.534 2.084 1.00 94.50 101 VAL A N 1
ATOM 742 C CA . VAL A 1 101 ? -4.839 1.643 3.042 1.00 94.50 101 VAL A CA 1
ATOM 743 C C . VAL A 1 101 ? -6.190 1.639 2.328 1.00 94.50 101 VAL A C 1
ATOM 745 O O . VAL A 1 101 ? -7.112 0.953 2.768 1.00 94.50 101 VAL A O 1
ATOM 748 N N . ALA A 1 102 ? -6.314 2.367 1.216 1.00 94.50 102 ALA A N 1
ATOM 749 C CA . ALA A 1 102 ? -7.556 2.432 0.448 1.00 94.50 102 ALA A CA 1
ATOM 750 C C . ALA A 1 102 ? -7.936 1.062 -0.137 1.00 94.50 102 ALA A C 1
ATOM 752 O O . ALA A 1 102 ? -9.062 0.596 0.055 1.00 94.50 102 ALA A O 1
ATOM 753 N N . SER A 1 103 ? -6.965 0.378 -0.749 1.00 94.12 103 SER A N 1
ATOM 754 C CA . SER A 1 103 ? -7.146 -0.974 -1.284 1.00 94.12 103 SER A CA 1
ATOM 755 C C . SER A 1 103 ? -7.486 -1.995 -0.190 1.00 94.12 103 SER A C 1
ATOM 757 O O . SER A 1 103 ? -8.405 -2.813 -0.336 1.00 94.12 103 SER A O 1
ATOM 759 N N . PHE A 1 104 ? -6.795 -1.930 0.953 1.00 94.00 104 PHE A N 1
ATOM 760 C CA . PHE A 1 104 ? -7.074 -2.822 2.075 1.00 94.00 104 PHE A CA 1
ATOM 761 C C . PHE A 1 104 ? -8.458 -2.568 2.673 1.00 94.00 104 PHE A C 1
ATOM 763 O O . PHE A 1 104 ? -9.189 -3.521 2.927 1.00 94.00 104 PHE A O 1
ATOM 770 N N . ARG A 1 105 ? -8.880 -1.303 2.800 1.00 95.12 105 ARG A N 1
ATOM 771 C CA . ARG A 1 105 ? -10.233 -0.954 3.249 1.00 95.12 105 ARG A CA 1
ATOM 772 C C . ARG A 1 105 ? -11.307 -1.558 2.353 1.00 95.12 105 ARG A C 1
ATOM 774 O O . ARG A 1 105 ? -12.260 -2.125 2.878 1.00 95.12 105 ARG A O 1
ATOM 781 N N . ALA A 1 106 ? -11.163 -1.451 1.032 1.00 93.44 106 ALA A N 1
ATOM 782 C CA . ALA A 1 106 ? -12.137 -2.003 0.091 1.00 93.44 106 ALA A CA 1
ATOM 783 C C . ALA A 1 106 ? -12.262 -3.530 0.232 1.00 93.44 106 ALA A C 1
ATOM 785 O O . ALA A 1 106 ? -13.370 -4.068 0.284 1.00 93.44 106 ALA A O 1
ATOM 786 N N . THR A 1 107 ? -11.122 -4.214 0.347 1.00 93.06 107 THR A N 1
ATOM 787 C CA . THR A 1 107 ? -11.066 -5.676 0.495 1.00 93.06 107 THR A CA 1
ATOM 788 C C . THR A 1 107 ? -11.647 -6.115 1.836 1.00 93.06 107 THR A C 1
ATOM 790 O O . THR A 1 107 ? -12.543 -6.954 1.899 1.00 93.06 107 THR A O 1
ATOM 793 N N . LEU A 1 108 ? -11.215 -5.475 2.917 1.00 94.50 108 LEU A N 1
ATOM 794 C CA . LEU A 1 108 ? -11.631 -5.834 4.260 1.00 94.50 108 LEU A CA 1
ATOM 795 C C . LEU A 1 108 ? -13.113 -5.522 4.509 1.00 94.50 108 LEU A C 1
ATOM 797 O O . LEU A 1 108 ? -13.801 -6.296 5.170 1.00 94.50 108 LEU A O 1
ATOM 801 N N . ALA A 1 109 ? -13.642 -4.439 3.930 1.00 95.56 109 ALA A N 1
ATOM 802 C CA . ALA A 1 109 ? -15.072 -4.145 3.984 1.00 95.56 109 ALA A CA 1
ATOM 803 C C . ALA A 1 109 ? -15.904 -5.243 3.309 1.00 95.56 109 ALA A C 1
ATOM 805 O O . ALA A 1 109 ? -16.959 -5.646 3.811 1.00 95.56 109 ALA A O 1
ATOM 806 N N . HIS A 1 110 ? -15.412 -5.759 2.178 1.00 93.25 110 HIS A N 1
ATOM 807 C CA . HIS A 1 110 ? -16.031 -6.884 1.494 1.00 93.25 110 HIS A CA 1
ATOM 808 C C . HIS A 1 110 ? -15.995 -8.161 2.346 1.00 93.25 110 HIS A C 1
ATOM 810 O O . HIS A 1 110 ? -17.002 -8.871 2.393 1.00 93.25 110 HIS A O 1
ATOM 816 N N . ASP A 1 111 ? -14.884 -8.447 3.020 1.00 93.12 111 ASP A N 1
ATOM 817 C CA . ASP A 1 111 ? -14.722 -9.663 3.821 1.00 93.12 111 ASP A CA 1
ATOM 818 C C . ASP A 1 111 ? -15.567 -9.629 5.097 1.00 93.12 111 ASP A C 1
ATOM 820 O O . ASP A 1 111 ? -16.259 -10.595 5.417 1.00 93.12 111 ASP A O 1
ATOM 824 N N . LEU A 1 112 ? -15.573 -8.489 5.792 1.00 94.81 112 LEU A N 1
ATOM 825 C CA . LEU A 1 112 ? -16.291 -8.307 7.055 1.00 94.81 112 LEU A CA 1
ATOM 826 C C . LEU A 1 112 ? -17.780 -7.988 6.872 1.00 94.81 112 LEU A C 1
ATOM 828 O O . LEU A 1 112 ? -18.535 -8.047 7.841 1.00 94.81 112 LEU A O 1
ATOM 832 N N . LYS A 1 113 ? -18.206 -7.618 5.655 1.00 95.25 113 LYS A N 1
ATOM 833 C CA . LYS A 1 113 ? -19.565 -7.128 5.346 1.00 95.25 113 LYS A CA 1
ATOM 834 C C . LYS A 1 113 ? -19.975 -5.909 6.189 1.00 95.25 113 LYS A C 1
ATOM 836 O O . LYS A 1 113 ? -21.151 -5.720 6.493 1.00 95.25 113 LYS A O 1
ATOM 841 N N . ARG A 1 114 ? -18.999 -5.074 6.555 1.00 96.06 114 ARG A N 1
ATOM 842 C CA . ARG A 1 114 ? -19.160 -3.808 7.289 1.00 96.06 114 ARG A CA 1
ATOM 843 C C . ARG A 1 114 ? -17.981 -2.884 7.011 1.00 96.06 114 ARG A C 1
ATOM 845 O O . ARG A 1 114 ? -16.956 -3.337 6.520 1.00 96.06 114 ARG A O 1
ATOM 852 N N . GLU A 1 115 ? -18.088 -1.620 7.403 1.00 96.00 115 GLU A N 1
ATOM 853 C CA . GLU A 1 115 ? -16.925 -0.730 7.398 1.00 96.00 115 GLU A CA 1
ATOM 854 C C . GLU A 1 115 ? -15.856 -1.219 8.401 1.00 96.00 115 GLU A C 1
ATOM 856 O O . GLU A 1 115 ? -16.185 -1.524 9.560 1.00 96.00 115 GLU A O 1
ATOM 861 N N . PRO A 1 116 ? -14.584 -1.322 7.978 1.00 96.56 116 PRO A N 1
ATOM 862 C CA . PRO A 1 116 ? -13.470 -1.580 8.878 1.00 96.56 116 PRO A CA 1
ATOM 863 C C . PRO A 1 116 ? -13.211 -0.400 9.814 1.00 96.56 116 PRO A C 1
ATOM 865 O O . PRO A 1 116 ? -13.409 0.762 9.460 1.00 96.56 116 PRO A O 1
ATOM 868 N N . THR A 1 117 ? -12.721 -0.701 11.008 1.00 96.06 117 THR A N 1
ATOM 869 C CA . THR A 1 117 ? -12.243 0.301 11.964 1.00 96.06 117 THR A CA 1
ATOM 870 C C . THR A 1 117 ? -10.843 0.787 11.589 1.00 96.06 117 THR A C 1
ATOM 872 O O . THR A 1 117 ? -10.088 0.085 10.918 1.00 96.06 117 THR A O 1
ATOM 875 N N . GLU A 1 118 ? -10.443 1.963 12.076 1.00 95.12 118 GLU A N 1
ATOM 876 C CA . GLU A 1 118 ? -9.082 2.472 11.851 1.00 95.12 118 GLU A CA 1
ATOM 877 C C . GLU A 1 118 ? -8.006 1.522 12.399 1.00 95.12 118 GLU A C 1
ATOM 879 O O . GLU A 1 118 ? -6.968 1.344 11.771 1.00 95.12 118 GLU A O 1
ATOM 884 N N . SER A 1 119 ? -8.264 0.854 13.530 1.00 92.62 119 SER A N 1
ATOM 885 C CA . SER A 1 119 ? -7.327 -0.130 14.085 1.00 92.62 119 SER A CA 1
ATOM 886 C C . SER A 1 119 ? -7.140 -1.338 13.170 1.00 92.62 119 SER A C 1
ATOM 888 O O . SER A 1 119 ? -6.034 -1.864 13.088 1.00 92.62 119 SER A O 1
ATOM 890 N N . GLU A 1 120 ? -8.198 -1.784 12.493 1.00 93.81 120 GLU A N 1
ATOM 891 C CA . GLU A 1 120 ? -8.100 -2.876 11.523 1.00 93.81 120 GLU A CA 1
ATOM 892 C C . GLU A 1 120 ? -7.328 -2.421 10.283 1.00 93.81 120 GLU A C 1
ATOM 894 O O . GLU A 1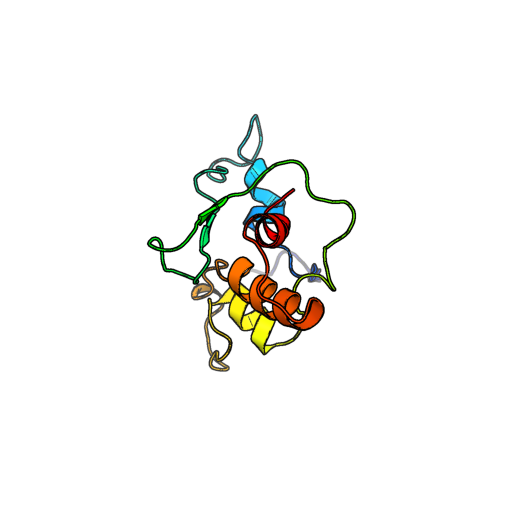 120 ? -6.433 -3.126 9.833 1.00 93.81 120 GLU A O 1
ATOM 899 N N . LEU A 1 121 ? -7.591 -1.211 9.778 1.00 94.31 121 LEU A N 1
ATOM 900 C CA . LEU A 1 121 ? -6.865 -0.655 8.632 1.00 94.31 121 LEU A CA 1
ATOM 901 C C . LEU A 1 121 ? -5.379 -0.425 8.922 1.00 94.31 121 LEU A C 1
ATOM 903 O O . LEU A 1 121 ? -4.547 -0.648 8.048 1.00 94.31 121 LEU A O 1
ATOM 907 N N . GLN A 1 122 ? -5.032 -0.034 10.150 1.00 92.62 122 GLN A N 1
ATOM 908 C CA . GLN A 1 122 ? -3.649 0.172 10.584 1.00 92.62 122 GLN A CA 1
ATOM 909 C C . GLN A 1 122 ? -2.783 -1.088 10.416 1.00 92.62 122 GLN A C 1
ATOM 911 O O . GLN A 1 122 ? -1.575 -0.960 10.224 1.00 92.62 122 GLN A O 1
ATOM 916 N N . GLN A 1 123 ? -3.377 -2.287 10.410 1.00 90.12 123 GLN A N 1
ATOM 917 C CA . GLN A 1 123 ? -2.653 -3.548 10.241 1.00 90.12 123 GLN A CA 1
ATOM 918 C C . GLN A 1 123 ? -1.818 -3.595 8.949 1.00 90.12 123 GLN A C 1
ATOM 920 O O . GLN A 1 123 ? -0.702 -4.112 8.968 1.00 90.12 123 GLN A O 1
ATOM 925 N N . VAL A 1 124 ? -2.295 -3.001 7.845 1.00 89.00 124 VAL A N 1
ATOM 926 C CA . VAL A 1 124 ? -1.549 -2.984 6.568 1.00 89.00 124 VAL A CA 1
ATOM 927 C C . VAL A 1 124 ? -0.262 -2.156 6.642 1.00 89.00 124 VAL A C 1
ATOM 929 O O . VAL A 1 124 ? 0.634 -2.342 5.823 1.00 89.00 124 VAL A O 1
ATOM 932 N N . MET A 1 125 ? -0.136 -1.290 7.649 1.00 88.94 125 MET A N 1
ATOM 933 C CA . MET A 1 125 ? 1.036 -0.448 7.902 1.00 88.94 125 MET A CA 1
ATOM 934 C C . MET A 1 125 ? 1.839 -0.905 9.136 1.00 88.94 125 MET A C 1
ATOM 936 O O . MET A 1 125 ? 2.744 -0.194 9.574 1.00 88.94 125 MET A O 1
ATOM 940 N N . ASN A 1 126 ? 1.527 -2.068 9.719 1.00 86.38 126 ASN A N 1
ATOM 941 C CA . ASN A 1 126 ? 2.273 -2.618 10.852 1.00 86.38 126 ASN A CA 1
ATOM 942 C C . ASN A 1 126 ? 3.353 -3.609 10.388 1.00 86.38 126 ASN A C 1
ATOM 944 O O . ASN A 1 126 ? 3.048 -4.521 9.624 1.00 86.38 126 ASN A O 1
ATOM 948 N N . CYS A 1 127 ? 4.574 -3.460 10.906 1.00 72.19 127 CYS A N 1
ATOM 949 C CA . CYS A 1 127 ? 5.762 -4.272 10.615 1.00 72.19 127 CYS A CA 1
ATOM 950 C C . CYS A 1 127 ? 6.104 -5.235 11.753 1.00 72.19 127 CYS A C 1
ATOM 952 O O . CYS A 1 127 ? 6.035 -4.812 12.938 1.00 72.19 127 CYS A O 1
#

Sequence (127 aa):
MGDLLFDHVVVLMLENRSFDHLFGYLGKGEGVGGLSPEATTNYLQPGKATTTAFHVRKGGDFTAVGGGPSHSLKQTNEQLFGKTDVGVNAKAADATLDGFVASFRATLAHDLKREPTESELQQVMNC

Secondary structure (DSSP, 8-state):
-PPPS-S--------S--HHHHHTTTTSTTS-TT--TTT-EEESSTT-TTSPEEE-BS---SS-STT-S--SHHHHHHHHHSSS---TT--GGG-----HHHHHHHHHHHHHTSPPPHHHHHGGGB-

pLDDT: mean 84.17, std 11.71, range [49.38, 96.56]

Foldseek 3Di:
DDDDPDPDDDDDDDPLAFPLQVCLCQCPDPGDPPRHQVNRWAFLQGPDPVGDIQTAAEDQDPDAQFPAFDDDQQLVCCQFQVGSDDDPPDDSVNGPRRRSLVRRQVRNCVRVVHGDDPVNSSNSRYD